Protein AF-A0A087SHP1-F1 (afdb_monomer_lite)

Secondary structure (DSSP, 8-state):
-EEEE---BTTB---GGG--HHHHHHHHHHTT--EEEEE---S----EE-TTT--EE-TTHHHHHHHHHHHHHHHHTTTS-EEEEEEETTTT-SSTTSTTS----TTTTTTHHHHHHHGGG-SEEEEE-SSS-TT--HHHHHHHHHHHS-------

InterPro domains:
  IPR001223 Glycoside hydrolase family 18, catalytic domain [PF00704] (1-131)
  IPR001223 Glycoside hydrolase family 18, catalytic domain [PS51910] (1-156)
  IPR017853 Glycoside hydrolase superfamily [SSF51445] (1-140)

Structure (mmCIF, N/CA/C/O backbone):
data_AF-A0A087SHP1-F1
#
_entry.id   AF-A0A087SHP1-F1
#
loop_
_atom_site.group_PDB
_atom_site.id
_atom_site.type_symbol
_atom_site.label_atom_id
_atom_site.label_alt_id
_atom_site.label_comp_id
_atom_site.label_asym_id
_atom_site.label_entity_id
_atom_site.label_seq_id
_atom_site.pdbx_PDB_ins_code
_atom_site.Cartn_x
_atom_site.Cartn_y
_atom_site.Cartn_z
_atom_site.occupancy
_atom_site.B_iso_or_equiv
_atom_site.auth_seq_id
_atom_site.auth_comp_id
_atom_site.auth_asym_id
_atom_site.auth_atom_id
_atom_site.pdbx_PDB_model_num
ATOM 1 N N . MET A 1 1 ? -16.163 0.325 5.699 1.00 95.25 1 MET A N 1
ATOM 2 C CA . MET A 1 1 ? -14.786 0.837 5.906 1.00 95.25 1 MET A CA 1
ATOM 3 C C . MET A 1 1 ? -14.685 2.248 5.345 1.00 95.25 1 MET A C 1
ATOM 5 O O . MET A 1 1 ? -15.483 2.577 4.474 1.00 95.25 1 MET A O 1
ATOM 9 N N . ILE A 1 2 ? -13.741 3.063 5.820 1.00 97.06 2 ILE A N 1
ATOM 10 C CA . ILE A 1 2 ? -13.380 4.337 5.179 1.00 97.06 2 ILE A CA 1
ATOM 11 C C . ILE A 1 2 ? -12.053 4.187 4.439 1.00 97.06 2 ILE A C 1
ATOM 13 O O . ILE A 1 2 ? -11.106 3.651 5.005 1.00 97.06 2 ILE A O 1
ATOM 17 N N . SER A 1 3 ? -11.984 4.658 3.195 1.00 97.06 3 SER A N 1
ATOM 18 C CA . SER A 1 3 ? -10.720 4.746 2.462 1.00 97.06 3 SER A CA 1
ATOM 19 C C . SER A 1 3 ? -10.062 6.099 2.724 1.00 97.06 3 SER A C 1
ATOM 21 O O . SER A 1 3 ? -10.728 7.134 2.652 1.00 97.06 3 SER A O 1
ATOM 23 N N . VAL A 1 4 ? -8.775 6.096 3.074 1.00 95.75 4 VAL A N 1
ATOM 24 C CA . VAL A 1 4 ? -7.993 7.307 3.351 1.00 95.75 4 VAL A CA 1
ATOM 25 C C . VAL A 1 4 ? -6.860 7.405 2.344 1.00 95.75 4 VAL A C 1
ATOM 27 O O . VAL A 1 4 ? -5.938 6.587 2.353 1.00 95.75 4 VAL A O 1
ATOM 30 N N . GLY A 1 5 ? -6.916 8.436 1.505 1.00 93.12 5 GLY A N 1
ATOM 31 C CA . GLY A 1 5 ? -5.917 8.676 0.475 1.00 93.12 5 GLY A CA 1
ATOM 32 C C . GLY A 1 5 ? -6.529 9.121 -0.839 1.00 93.12 5 GLY A C 1
ATOM 33 O O . GLY A 1 5 ? -7.332 10.054 -0.867 1.00 93.12 5 GLY A O 1
ATOM 34 N N . GLY A 1 6 ? -6.111 8.452 -1.910 1.00 90.56 6 GLY A N 1
ATOM 35 C CA . GLY A 1 6 ? -6.428 8.809 -3.284 1.00 90.56 6 GLY A CA 1
ATOM 36 C C . GLY A 1 6 ? -5.214 9.348 -4.028 1.00 90.56 6 GLY A C 1
ATOM 37 O O . GLY A 1 6 ? -4.221 9.778 -3.435 1.00 90.56 6 GLY A O 1
ATOM 38 N N . ALA A 1 7 ? -5.297 9.324 -5.357 1.00 84.81 7 ALA A N 1
ATOM 39 C CA . ALA A 1 7 ? -4.299 9.949 -6.211 1.00 84.81 7 ALA A CA 1
ATOM 40 C C . ALA A 1 7 ? -4.313 11.471 -6.022 1.00 84.81 7 ALA A C 1
ATOM 42 O O . ALA A 1 7 ? -5.373 12.094 -6.094 1.00 84.81 7 ALA A O 1
ATOM 43 N N . SER A 1 8 ? -3.132 12.071 -5.865 1.00 82.50 8 SER A N 1
ATOM 44 C CA . SER A 1 8 ? -2.992 13.519 -6.020 1.00 82.50 8 SER A CA 1
ATOM 45 C C . SER A 1 8 ? -3.411 13.942 -7.429 1.00 82.50 8 SER A C 1
ATOM 47 O O . SER A 1 8 ? -3.016 13.327 -8.423 1.00 82.50 8 SER A O 1
ATOM 49 N N . THR A 1 9 ? -4.171 15.025 -7.514 1.00 78.00 9 THR A N 1
ATOM 50 C CA . THR A 1 9 ? -4.522 15.718 -8.755 1.00 78.00 9 THR A CA 1
ATOM 51 C C . THR A 1 9 ? -3.901 17.122 -8.753 1.00 78.00 9 THR A C 1
ATOM 53 O O . THR A 1 9 ? -3.488 17.610 -7.696 1.00 78.00 9 THR A O 1
ATOM 56 N N . PRO A 1 10 ? -3.806 17.810 -9.908 1.00 80.25 10 PRO A N 1
ATOM 57 C CA . PRO A 1 10 ? -3.268 19.174 -9.962 1.00 80.25 10 PRO A CA 1
ATOM 58 C C . PRO A 1 10 ? -3.994 20.183 -9.055 1.00 80.25 10 PRO A C 1
ATOM 60 O O . PRO A 1 10 ? -3.396 21.167 -8.633 1.00 80.25 10 PRO A O 1
ATOM 63 N N . ASP A 1 11 ? -5.271 19.943 -8.761 1.00 83.62 11 ASP A N 1
ATOM 64 C CA . ASP A 1 11 ? -6.142 20.755 -7.906 1.00 83.62 11 ASP A CA 1
ATOM 65 C C . ASP A 1 11 ? -6.256 20.238 -6.461 1.00 83.62 11 ASP A C 1
ATOM 67 O O . ASP A 1 11 ? -6.724 20.968 -5.589 1.00 83.62 11 ASP A O 1
ATOM 71 N N . ASN A 1 12 ? -5.799 19.014 -6.182 1.00 78.56 12 ASN A N 1
ATOM 72 C CA . ASN A 1 12 ? -5.829 18.422 -4.851 1.00 78.56 12 ASN A CA 1
ATOM 73 C C . ASN A 1 12 ? -4.612 17.516 -4.622 1.00 78.56 12 ASN A C 1
ATOM 75 O O . ASN A 1 12 ? -4.586 16.348 -5.011 1.00 78.56 12 ASN A O 1
ATOM 79 N N . THR A 1 13 ? -3.585 18.058 -3.970 1.00 80.12 13 THR A N 1
ATOM 80 C CA . THR A 1 13 ? -2.396 17.283 -3.603 1.00 80.12 13 THR A CA 1
ATOM 81 C C . THR A 1 13 ? -2.582 16.640 -2.234 1.00 80.12 13 THR A C 1
ATOM 83 O O . THR A 1 13 ? -2.721 17.336 -1.228 1.00 80.12 13 THR A O 1
ATOM 86 N N . VAL A 1 14 ? -2.513 15.310 -2.176 1.00 85.00 14 VAL A N 1
ATOM 87 C CA . VAL A 1 14 ? -2.539 14.572 -0.911 1.00 85.00 14 VAL A CA 1
ATOM 88 C C . VAL A 1 14 ? -1.161 14.655 -0.253 1.00 85.00 14 VAL A C 1
ATOM 90 O O . VAL A 1 14 ? -0.162 14.176 -0.794 1.00 85.00 14 VAL A O 1
ATOM 93 N N . SER A 1 15 ? -1.100 15.266 0.933 1.00 86.00 15 SER A N 1
ATOM 94 C CA . SER A 1 15 ? 0.103 15.289 1.768 1.00 86.00 15 SER A CA 1
ATOM 95 C C . SER A 1 15 ? 0.092 14.126 2.753 1.00 86.00 15 SER A C 1
ATOM 97 O O . SER A 1 15 ? -0.681 14.097 3.712 1.00 86.00 15 SER A O 1
ATOM 99 N N . TRP A 1 16 ? 1.015 13.192 2.558 1.00 89.31 16 TRP A N 1
ATOM 100 C CA . TRP A 1 16 ? 1.177 12.039 3.441 1.00 89.31 16 TRP A CA 1
ATOM 101 C C . TRP A 1 16 ? 1.958 12.345 4.724 1.00 89.31 16 TRP A C 1
ATOM 103 O O . TRP A 1 16 ? 1.942 11.550 5.658 1.00 89.31 16 TRP A O 1
ATOM 113 N N . ASN A 1 17 ? 2.573 13.527 4.825 1.00 87.50 17 ASN A N 1
ATOM 114 C CA . ASN A 1 17 ? 3.241 13.984 6.051 1.00 87.50 17 ASN A CA 1
ATOM 115 C C . ASN A 1 17 ? 2.251 14.382 7.159 1.00 87.50 17 ASN A C 1
ATOM 117 O O . ASN A 1 17 ? 2.649 14.546 8.307 1.00 87.50 17 ASN A O 1
ATOM 121 N N . SER A 1 18 ? 0.973 14.551 6.816 1.00 84.50 18 SER A N 1
ATOM 122 C CA . SER A 1 18 ? -0.101 14.948 7.730 1.00 84.50 18 SER A CA 1
ATOM 123 C C . SER A 1 18 ? -1.128 13.837 7.967 1.00 84.50 18 SER A C 1
ATOM 125 O O . SER A 1 18 ? -2.249 14.130 8.384 1.00 84.50 18 SER A O 1
ATOM 127 N N . PHE A 1 19 ? -0.794 12.572 7.678 1.00 89.31 19 PHE A N 1
ATOM 128 C CA . PHE A 1 19 ? -1.710 11.470 7.975 1.00 89.31 19 PHE A CA 1
ATOM 129 C C . PHE A 1 19 ? -1.967 11.381 9.489 1.00 89.31 19 PHE A C 1
ATOM 131 O O . PHE A 1 19 ? -1.090 11.670 10.302 1.00 89.31 19 PHE A O 1
ATOM 138 N N . ASN A 1 20 ? -3.182 10.989 9.872 1.00 94.75 20 ASN A N 1
ATOM 139 C CA . ASN A 1 20 ? -3.584 10.919 11.273 1.00 94.75 20 ASN A CA 1
ATOM 140 C C . ASN A 1 20 ? -4.358 9.624 11.539 1.00 94.75 20 ASN A C 1
ATOM 142 O O . ASN A 1 20 ? -5.574 9.554 11.344 1.00 94.75 20 ASN A O 1
ATOM 146 N N . ALA A 1 21 ? -3.636 8.594 11.989 1.00 95.81 21 ALA A N 1
ATOM 147 C CA . ALA A 1 21 ? -4.218 7.283 12.265 1.00 95.81 21 ALA A CA 1
ATOM 148 C C . ALA A 1 21 ? -5.281 7.315 13.370 1.00 95.81 21 ALA A C 1
ATOM 150 O O . ALA A 1 21 ? -6.323 6.673 13.238 1.00 95.81 21 ALA A O 1
ATOM 151 N N . ALA A 1 22 ? -5.054 8.111 14.419 1.00 96.00 22 ALA A N 1
ATOM 152 C CA . ALA A 1 22 ? -5.989 8.243 15.529 1.00 96.00 22 ALA A CA 1
ATOM 153 C C . ALA A 1 22 ? -7.316 8.875 15.083 1.00 96.00 22 ALA A C 1
ATOM 155 O O . ALA A 1 22 ? -8.380 8.386 15.452 1.00 96.00 22 ALA A O 1
ATOM 156 N N . ALA A 1 23 ? -7.268 9.919 14.250 1.00 96.56 23 ALA A N 1
ATOM 157 C CA . ALA A 1 23 ? -8.473 10.558 13.727 1.00 96.56 23 ALA A CA 1
ATOM 158 C C . ALA A 1 23 ? -9.279 9.617 12.819 1.00 96.56 23 ALA A C 1
ATOM 160 O O . ALA A 1 23 ? -1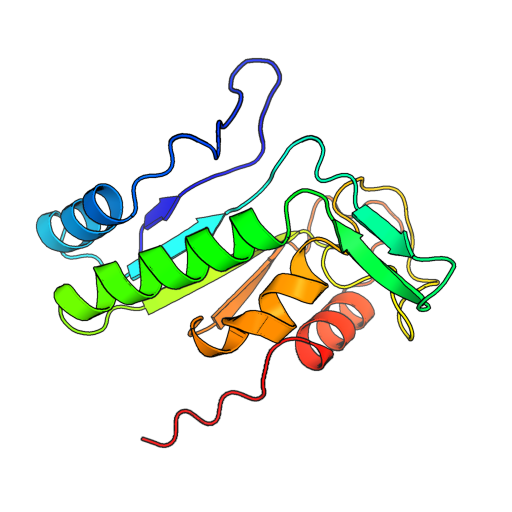0.500 9.554 12.938 1.00 96.56 23 ALA A O 1
ATOM 161 N N . ALA A 1 24 ? -8.614 8.846 11.953 1.00 96.31 24 ALA A N 1
ATOM 162 C CA . ALA A 1 24 ? -9.300 7.864 11.115 1.00 96.31 24 ALA A CA 1
ATOM 163 C C . ALA A 1 24 ? -9.938 6.738 11.948 1.00 96.31 24 ALA A C 1
ATOM 165 O O . ALA A 1 24 ? -11.069 6.342 11.679 1.00 96.31 24 ALA A O 1
ATOM 166 N N . ALA A 1 25 ? -9.253 6.246 12.986 1.00 96.81 25 ALA A N 1
ATOM 167 C CA . ALA A 1 25 ? -9.810 5.241 13.892 1.00 96.81 25 ALA A CA 1
ATOM 168 C C . ALA A 1 25 ? -10.995 5.790 14.707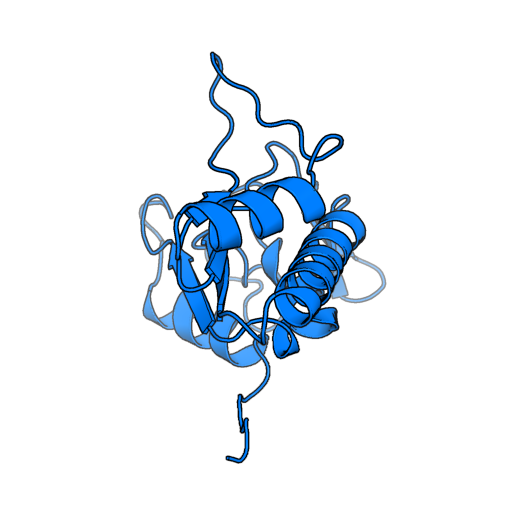 1.00 96.81 25 ALA A C 1
ATOM 170 O O . ALA A 1 25 ? -12.005 5.104 14.853 1.00 96.81 25 ALA A O 1
ATOM 171 N N . ALA A 1 26 ? -10.916 7.044 15.167 1.00 96.56 26 ALA A N 1
ATOM 172 C CA . ALA A 1 26 ? -12.034 7.721 15.819 1.00 96.56 26 ALA A CA 1
ATOM 173 C C . ALA A 1 26 ? -13.237 7.854 14.873 1.00 96.56 26 ALA A C 1
ATOM 175 O O . ALA A 1 26 ? -14.360 7.577 15.280 1.00 96.56 26 ALA A O 1
ATOM 176 N N . PHE A 1 27 ? -13.006 8.188 13.598 1.00 97.50 27 PHE A N 1
ATOM 177 C CA . PHE A 1 27 ? -14.057 8.213 12.578 1.00 97.50 27 PHE A CA 1
ATOM 178 C C . PHE A 1 27 ? -14.697 6.831 12.388 1.00 97.50 27 PHE A C 1
ATOM 180 O O . PHE A 1 27 ? -15.918 6.710 12.349 1.00 97.50 27 PHE A O 1
ATOM 187 N N . VAL A 1 28 ? -13.888 5.768 12.312 1.00 97.44 28 VAL A N 1
ATOM 188 C CA . VAL A 1 28 ? -14.392 4.388 12.234 1.00 97.44 28 VAL A CA 1
ATOM 189 C C . VAL A 1 28 ? -15.282 4.051 13.428 1.00 97.44 28 VAL A C 1
ATOM 191 O O . VAL A 1 28 ? -16.337 3.450 13.239 1.00 97.44 28 VAL A O 1
ATOM 194 N N . GLN A 1 29 ? -14.886 4.446 14.638 1.00 96.00 29 GLN A N 1
ATOM 195 C CA . GLN A 1 29 ? -15.668 4.206 15.847 1.00 96.00 29 GLN A CA 1
ATOM 196 C C . GLN A 1 29 ? -16.976 5.006 15.860 1.00 96.00 29 GLN A C 1
ATOM 198 O O . GLN A 1 29 ? -18.032 4.427 16.099 1.00 96.00 29 GLN A O 1
ATOM 203 N N . ASP A 1 30 ? -16.906 6.308 15.589 1.00 97.25 30 ASP A N 1
ATOM 204 C CA . ASP A 1 30 ? -18.044 7.232 15.655 1.00 97.25 30 ASP A CA 1
ATOM 205 C C . ASP A 1 30 ? -19.138 6.862 14.642 1.00 97.25 30 ASP A C 1
ATOM 207 O O . ASP A 1 30 ? -20.323 6.824 14.963 1.00 97.25 30 ASP A O 1
ATOM 211 N N . PHE A 1 31 ? -18.733 6.470 13.432 1.00 97.31 31 PHE A N 1
ATOM 212 C CA . PHE A 1 31 ? -19.653 6.074 12.364 1.00 97.31 31 PHE A CA 1
ATOM 213 C C . PHE A 1 31 ? -20.007 4.581 12.379 1.00 97.31 31 PHE A C 1
ATOM 215 O O . PHE A 1 31 ? -20.760 4.124 11.518 1.00 97.31 31 PHE A O 1
ATOM 222 N N . GLY A 1 32 ? -19.464 3.801 13.319 1.00 96.00 32 GLY A N 1
ATOM 223 C CA . GLY A 1 32 ? -19.720 2.363 13.410 1.00 96.00 32 GLY A CA 1
ATOM 224 C C . GLY A 1 32 ? -19.227 1.563 12.199 1.00 96.00 32 GLY A C 1
ATOM 225 O O . GLY A 1 32 ? -19.848 0.571 11.829 1.00 96.00 32 GLY A O 1
ATOM 226 N N . LEU A 1 33 ? -18.127 1.981 11.564 1.00 97.44 33 LEU A N 1
ATOM 227 C CA . LEU A 1 33 ? -17.556 1.294 10.405 1.00 97.44 33 LEU A CA 1
ATOM 228 C C . LEU A 1 33 ? -16.744 0.052 10.808 1.00 97.44 33 LEU A C 1
ATOM 230 O O . LEU A 1 33 ? -16.306 -0.123 11.950 1.00 97.44 33 LEU A O 1
ATOM 234 N N . ASP A 1 34 ? -16.485 -0.801 9.819 1.00 97.31 34 ASP A N 1
ATOM 235 C CA . ASP A 1 34 ? -15.735 -2.046 10.019 1.00 97.31 34 ASP A CA 1
ATOM 236 C C . ASP A 1 34 ? -14.216 -1.901 9.918 1.00 97.31 34 ASP A C 1
ATOM 238 O O . ASP A 1 34 ? -13.515 -2.866 10.198 1.00 97.31 34 ASP A O 1
ATOM 242 N N . GLY A 1 35 ? -13.684 -0.739 9.519 1.00 97.88 35 GLY A N 1
ATOM 243 C CA . GLY A 1 35 ? -12.245 -0.608 9.285 1.00 97.88 35 GLY A CA 1
ATOM 244 C C . GLY A 1 35 ? -11.797 0.535 8.381 1.00 97.88 35 GLY A C 1
ATOM 245 O O . GLY A 1 35 ? -12.605 1.380 7.979 1.00 97.88 35 GLY A O 1
ATOM 246 N N . ILE A 1 36 ? -10.504 0.515 8.050 1.00 98.31 36 ILE A N 1
ATOM 247 C CA . ILE A 1 36 ? -9.800 1.506 7.221 1.00 98.31 36 ILE A CA 1
ATOM 248 C C . ILE A 1 36 ? -9.230 0.819 5.977 1.00 98.31 36 ILE A C 1
ATOM 250 O O . ILE A 1 36 ? -8.650 -0.257 6.071 1.00 98.31 36 ILE A O 1
ATOM 254 N N . ASP A 1 37 ? -9.370 1.458 4.824 1.00 98.44 37 ASP A N 1
ATOM 255 C CA . ASP A 1 37 ? -8.667 1.112 3.592 1.00 98.44 37 ASP A CA 1
ATOM 256 C C . ASP A 1 37 ? -7.601 2.182 3.302 1.00 98.44 37 ASP A C 1
ATOM 258 O O . ASP A 1 37 ? -7.882 3.381 3.317 1.00 98.44 37 ASP A O 1
ATOM 262 N N . ILE A 1 38 ? -6.353 1.766 3.105 1.00 98.06 38 ILE A N 1
ATOM 263 C CA . ILE A 1 38 ? -5.228 2.665 2.845 1.00 98.06 38 ILE A CA 1
ATOM 264 C C . ILE A 1 38 ? -5.085 2.842 1.335 1.00 98.06 38 ILE A C 1
ATOM 266 O O . ILE A 1 38 ? -4.616 1.930 0.657 1.00 98.06 38 ILE A O 1
ATOM 270 N N . ASP A 1 39 ? -5.396 4.027 0.815 1.00 96.44 39 ASP A N 1
ATOM 271 C CA . ASP A 1 39 ? -5.203 4.355 -0.603 1.00 96.44 39 ASP A CA 1
ATOM 272 C C . ASP A 1 39 ? -3.970 5.253 -0.797 1.00 96.44 39 ASP A C 1
ATOM 274 O O . ASP A 1 39 ? -4.046 6.415 -1.209 1.00 96.44 39 ASP A O 1
ATOM 278 N N . PHE A 1 40 ? -2.807 4.716 -0.409 1.00 95.62 40 PHE A N 1
ATOM 279 C CA . PHE A 1 40 ? -1.525 5.421 -0.435 1.00 95.62 40 PHE A CA 1
ATOM 280 C C . PHE A 1 40 ? -0.994 5.589 -1.864 1.00 95.62 40 PHE A C 1
ATOM 282 O O . PHE A 1 40 ? -0.373 4.687 -2.428 1.00 95.62 40 PHE A O 1
ATOM 289 N N . GLN A 1 41 ? -1.212 6.772 -2.446 1.00 91.94 41 GLN A N 1
ATOM 290 C CA . GLN A 1 41 ? -0.789 7.114 -3.810 1.00 91.94 41 GLN A CA 1
ATOM 291 C C . GLN A 1 41 ? 0.098 8.377 -3.840 1.00 91.94 41 GLN A C 1
ATOM 293 O O . GLN A 1 41 ? -0.346 9.445 -4.269 1.00 91.94 41 GLN A O 1
ATOM 298 N N . PRO A 1 42 ? 1.360 8.298 -3.377 1.00 91.19 42 PRO A N 1
ATOM 299 C CA . PRO A 1 42 ? 2.307 9.406 -3.472 1.00 91.19 42 PRO A CA 1
ATOM 300 C C . PRO A 1 42 ? 2.615 9.750 -4.939 1.00 91.19 42 PRO A C 1
ATOM 302 O O . PRO A 1 42 ? 2.764 8.865 -5.784 1.00 91.19 42 PRO A O 1
ATOM 305 N N . ASP A 1 43 ? 2.769 11.045 -5.226 1.00 85.31 43 ASP A N 1
ATOM 306 C CA . ASP A 1 43 ? 3.043 11.553 -6.580 1.00 85.31 43 ASP A CA 1
ATOM 307 C C . ASP A 1 43 ? 4.390 11.036 -7.123 1.00 85.31 43 ASP A C 1
ATOM 309 O O . ASP A 1 43 ? 4.471 10.437 -8.197 1.00 85.31 43 ASP A O 1
ATOM 313 N N . LYS A 1 44 ? 5.459 11.194 -6.331 1.00 85.75 44 LYS A N 1
ATOM 314 C CA . LYS A 1 44 ? 6.839 10.864 -6.720 1.00 8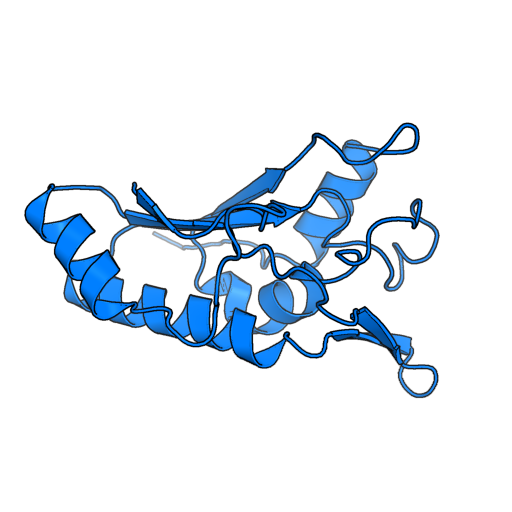5.75 44 LYS A CA 1
ATOM 315 C C . LYS A 1 44 ? 7.500 9.955 -5.684 1.00 85.75 44 LYS A C 1
ATOM 317 O O . LYS A 1 44 ? 8.309 10.430 -4.891 1.00 85.75 44 LYS A O 1
ATOM 322 N N . PRO A 1 45 ? 7.194 8.649 -5.682 1.00 90.69 45 PRO A N 1
ATOM 323 C CA . PRO A 1 45 ? 7.765 7.725 -4.703 1.00 90.69 45 PRO A CA 1
ATOM 324 C C . PRO A 1 45 ? 9.251 7.414 -4.947 1.00 90.69 45 PRO A C 1
ATOM 326 O O . PRO A 1 45 ? 9.882 6.802 -4.090 1.00 90.69 45 PRO A O 1
ATOM 329 N N . ALA A 1 46 ? 9.807 7.833 -6.095 1.00 92.44 46 ALA A N 1
ATOM 330 C CA . ALA A 1 46 ? 11.203 7.619 -6.485 1.00 92.44 46 ALA A CA 1
ATOM 331 C C . ALA A 1 46 ? 11.636 6.148 -6.352 1.00 92.44 46 ALA A C 1
ATOM 333 O O . ALA A 1 46 ? 12.680 5.844 -5.779 1.00 92.44 46 ALA A O 1
ATOM 334 N N . CYS A 1 47 ? 10.795 5.244 -6.858 1.00 92.62 47 CYS A N 1
ATOM 335 C CA . CYS A 1 47 ? 11.071 3.817 -6.859 1.00 92.62 47 CYS A CA 1
ATOM 336 C C . CYS A 1 47 ? 12.128 3.448 -7.904 1.00 92.62 47 CYS A C 1
ATOM 338 O O . CYS A 1 47 ? 12.094 3.932 -9.038 1.00 92.62 47 CYS A O 1
ATOM 340 N N . GLY A 1 48 ? 13.045 2.561 -7.534 1.00 91.69 48 GLY A N 1
ATOM 341 C CA . GLY A 1 48 ? 14.068 2.026 -8.419 1.00 91.69 48 GLY A CA 1
ATOM 342 C C . GLY A 1 48 ? 14.741 0.787 -7.844 1.00 91.69 48 GLY A C 1
ATOM 343 O O . GLY A 1 48 ? 14.809 0.594 -6.629 1.00 91.69 48 GLY A O 1
ATOM 344 N N . VAL A 1 49 ? 15.258 -0.055 -8.736 1.00 89.38 49 VAL A N 1
ATOM 345 C CA . VAL A 1 49 ? 16.076 -1.207 -8.353 1.00 89.38 49 VAL A CA 1
ATOM 346 C C . VAL A 1 49 ? 17.478 -0.725 -8.019 1.00 89.38 49 VAL A C 1
ATOM 348 O O . VAL A 1 49 ? 18.147 -0.103 -8.845 1.00 89.38 49 VAL A O 1
ATOM 351 N N . SER A 1 50 ? 17.936 -1.036 -6.812 1.00 88.38 50 SER A N 1
ATOM 352 C CA . SER A 1 50 ? 19.310 -0.790 -6.399 1.00 88.38 50 SER A CA 1
ATOM 353 C C . SER A 1 50 ? 20.273 -1.576 -7.297 1.00 88.38 50 SER A C 1
ATOM 355 O O . SER A 1 50 ? 20.188 -2.807 -7.343 1.00 88.38 50 SER A O 1
ATOM 357 N N . PRO A 1 51 ? 21.238 -0.916 -7.964 1.00 84.50 51 PRO A N 1
ATOM 358 C CA . PRO A 1 51 ? 22.216 -1.607 -8.802 1.00 84.50 51 PRO A CA 1
ATOM 359 C C . PRO A 1 51 ? 23.161 -2.497 -7.982 1.00 84.50 51 PRO A C 1
ATOM 361 O O . PRO A 1 51 ? 23.766 -3.416 -8.523 1.00 84.50 51 PRO A O 1
ATOM 364 N N . THR A 1 52 ? 23.285 -2.238 -6.678 1.00 88.69 52 THR A N 1
ATOM 365 C CA . THR A 1 52 ? 24.181 -2.977 -5.780 1.00 88.69 52 THR A CA 1
ATOM 366 C C . THR A 1 52 ? 23.524 -4.233 -5.216 1.00 88.69 52 THR A C 1
ATOM 368 O O . THR A 1 52 ? 24.199 -5.237 -5.014 1.00 88.69 52 THR A O 1
ATOM 371 N N . THR A 1 53 ? 22.219 -4.186 -4.929 1.00 89.69 53 THR A N 1
ATOM 372 C CA . THR A 1 53 ? 21.511 -5.287 -4.249 1.00 89.69 53 THR A CA 1
ATOM 373 C C . THR A 1 53 ? 20.505 -6.006 -5.142 1.00 89.69 53 THR A C 1
ATOM 375 O O . THR A 1 53 ? 20.050 -7.086 -4.778 1.00 89.69 53 THR A O 1
ATOM 378 N N . GLY A 1 54 ? 20.125 -5.425 -6.284 1.00 87.19 54 GLY A N 1
ATOM 379 C CA . GLY A 1 54 ? 19.049 -5.937 -7.136 1.00 87.19 54 GLY A CA 1
ATOM 380 C C . GLY A 1 54 ? 17.655 -5.835 -6.503 1.00 87.19 54 GLY A C 1
ATOM 381 O O . GLY A 1 54 ? 16.698 -6.394 -7.035 1.00 87.19 54 GLY A O 1
ATOM 382 N N . LEU A 1 55 ? 17.528 -5.144 -5.365 1.00 91.62 55 LEU A N 1
ATOM 383 C CA . LEU A 1 55 ? 16.268 -4.983 -4.643 1.00 91.62 55 LEU A CA 1
ATOM 384 C C . LEU A 1 55 ? 15.596 -3.661 -5.011 1.00 91.62 55 LEU A C 1
ATOM 386 O O . LEU A 1 55 ? 16.270 -2.644 -5.175 1.00 91.62 55 LEU A O 1
ATOM 390 N N . MET A 1 56 ? 14.269 -3.678 -5.102 1.00 93.38 56 MET A N 1
ATOM 391 C CA . MET A 1 56 ? 13.454 -2.474 -5.212 1.00 93.38 56 MET A CA 1
ATOM 392 C C . MET A 1 56 ? 13.624 -1.616 -3.960 1.00 93.38 56 MET A C 1
ATOM 394 O O . MET A 1 56 ? 13.648 -2.131 -2.843 1.00 93.38 56 MET A O 1
ATOM 398 N N . THR A 1 57 ? 13.712 -0.307 -4.153 1.00 94.06 57 THR A N 1
ATOM 399 C CA . THR A 1 57 ? 13.707 0.703 -3.093 1.00 94.06 57 THR A CA 1
ATOM 400 C C . THR A 1 57 ? 12.910 1.909 -3.561 1.00 94.06 57 THR A C 1
ATOM 402 O O . THR A 1 57 ? 13.053 2.314 -4.712 1.00 94.06 57 THR A O 1
ATOM 405 N N . CYS A 1 58 ? 12.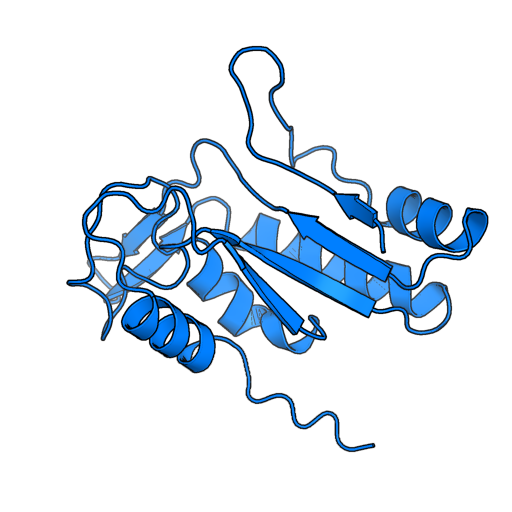108 2.494 -2.682 1.00 95.06 58 CYS A N 1
ATOM 406 C CA . CYS A 1 58 ? 11.401 3.748 -2.911 1.00 95.06 58 CYS A CA 1
ATOM 407 C C . CYS A 1 58 ? 11.712 4.721 -1.767 1.00 95.06 58 CYS A C 1
ATOM 409 O O . CYS A 1 58 ? 11.836 4.320 -0.610 1.00 95.06 58 CYS A O 1
ATOM 411 N N . ALA A 1 59 ? 11.762 6.023 -2.052 1.00 95.88 59 ALA A N 1
ATOM 412 C CA . ALA A 1 59 ? 12.000 7.052 -1.031 1.00 95.88 59 ALA A CA 1
ATOM 413 C C . ALA A 1 59 ? 10.902 7.108 0.052 1.00 95.88 59 ALA A C 1
ATOM 415 O O . ALA A 1 59 ? 11.093 7.709 1.105 1.00 95.88 59 ALA A O 1
ATOM 416 N N . VAL A 1 60 ? 9.750 6.490 -0.215 1.00 95.88 60 VAL A N 1
ATOM 417 C CA . VAL A 1 60 ? 8.561 6.472 0.648 1.00 95.88 60 VAL A CA 1
ATOM 418 C C . VAL A 1 60 ? 8.312 5.116 1.316 1.00 95.88 60 VAL A C 1
ATOM 420 O O . VAL A 1 60 ? 7.268 4.942 1.940 1.00 95.88 60 VAL A O 1
ATOM 423 N N . ASP A 1 61 ? 9.236 4.154 1.205 1.00 97.25 61 ASP A N 1
ATOM 424 C CA . ASP A 1 61 ? 9.045 2.806 1.760 1.00 97.25 61 ASP A CA 1
ATOM 425 C C . ASP A 1 61 ? 8.762 2.837 3.268 1.00 97.25 61 ASP A C 1
ATOM 427 O O . ASP A 1 61 ? 7.783 2.250 3.730 1.00 97.25 61 ASP A O 1
ATOM 431 N N . GLU A 1 62 ? 9.583 3.563 4.032 1.00 97.69 62 GLU A N 1
ATOM 432 C CA . GLU A 1 62 ? 9.412 3.701 5.483 1.00 97.69 62 GLU A CA 1
ATOM 433 C C . GLU A 1 62 ? 8.107 4.430 5.829 1.00 97.69 62 GLU A C 1
ATOM 435 O O . GLU A 1 62 ? 7.389 4.029 6.744 1.00 97.69 62 GLU A O 1
ATOM 440 N N . GLN A 1 63 ? 7.748 5.468 5.064 1.00 97.38 63 GLN A N 1
ATOM 441 C CA . GLN A 1 63 ? 6.487 6.183 5.260 1.00 97.38 63 GLN A CA 1
ATOM 442 C C . GLN A 1 63 ? 5.292 5.245 5.073 1.00 97.38 63 GLN A C 1
ATOM 444 O O . GLN A 1 63 ? 4.394 5.231 5.914 1.00 97.38 63 GLN A O 1
ATOM 449 N N . PHE A 1 64 ? 5.285 4.434 4.013 1.00 97.81 64 PHE A N 1
ATOM 450 C CA . PHE A 1 64 ? 4.184 3.512 3.755 1.00 97.81 64 PHE A CA 1
ATOM 451 C C . PHE A 1 64 ? 4.097 2.423 4.837 1.00 97.81 64 PHE A C 1
ATOM 453 O O . PHE A 1 64 ? 3.011 2.136 5.342 1.00 97.81 64 PHE A O 1
ATOM 460 N N . GLN A 1 65 ? 5.238 1.876 5.267 1.00 98.44 65 GLN A N 1
ATOM 461 C CA . GLN A 1 65 ? 5.288 0.914 6.373 1.00 98.44 65 GLN A CA 1
ATOM 462 C C . GLN A 1 65 ? 4.731 1.510 7.674 1.00 98.44 65 GLN A C 1
ATOM 464 O O . GLN A 1 65 ? 3.879 0.903 8.325 1.00 98.44 65 GLN A O 1
ATOM 469 N N . ASN A 1 66 ? 5.149 2.730 8.018 1.00 98.19 66 ASN A N 1
ATOM 470 C CA . ASN A 1 66 ? 4.687 3.435 9.211 1.00 98.19 66 ASN A CA 1
ATOM 471 C C . ASN A 1 66 ? 3.181 3.717 9.179 1.00 98.19 66 ASN A C 1
ATOM 473 O O . ASN A 1 66 ? 2.521 3.586 10.209 1.00 98.19 66 ASN A O 1
ATOM 477 N N . ILE A 1 67 ? 2.619 4.059 8.016 1.00 98.06 67 ILE A N 1
ATOM 478 C CA . ILE A 1 67 ? 1.172 4.260 7.855 1.00 98.06 67 ILE A CA 1
ATOM 479 C C . ILE A 1 67 ? 0.406 2.973 8.194 1.00 98.06 67 ILE A C 1
ATOM 481 O O . ILE A 1 67 ? -0.533 3.013 8.991 1.00 98.06 67 ILE A O 1
ATOM 485 N N . VAL A 1 68 ? 0.826 1.827 7.647 1.00 98.25 68 VAL A N 1
ATOM 486 C CA . VAL A 1 68 ? 0.193 0.524 7.920 1.00 98.25 68 VAL A CA 1
ATOM 487 C C . VAL A 1 68 ? 0.253 0.186 9.410 1.00 98.25 6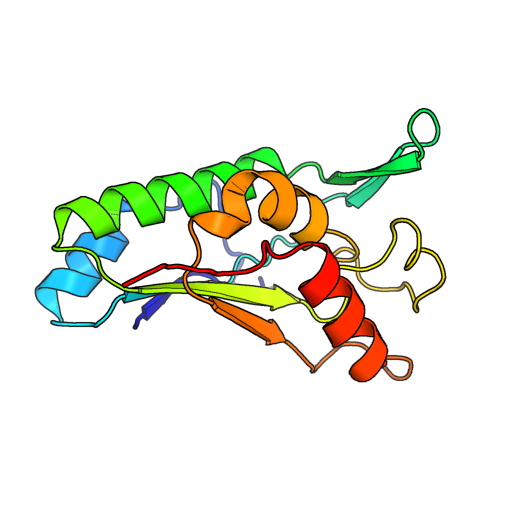8 VAL A C 1
ATOM 489 O O . VAL A 1 68 ? -0.772 -0.139 10.013 1.00 98.25 68 VAL A O 1
ATOM 492 N N . LEU A 1 69 ? 1.432 0.314 10.025 1.00 98.19 69 LEU A N 1
ATOM 493 C CA . LEU A 1 69 ? 1.631 0.004 11.443 1.00 98.19 69 LEU A CA 1
ATOM 494 C C . LEU A 1 69 ? 0.796 0.911 12.359 1.00 98.19 69 LEU A C 1
ATOM 496 O O . LEU A 1 69 ? 0.173 0.430 13.308 1.00 98.19 69 LEU A O 1
ATOM 500 N N . GLN A 1 70 ? 0.740 2.216 12.076 1.00 97.75 70 GLN A N 1
ATOM 501 C CA . GLN A 1 70 ? -0.025 3.157 12.894 1.00 97.75 70 GLN A CA 1
ATOM 502 C C . GLN A 1 70 ? -1.536 2.958 12.765 1.00 97.75 70 GLN A C 1
ATOM 504 O O . GLN A 1 70 ? -2.239 3.028 13.778 1.00 97.75 70 GLN A O 1
ATOM 509 N N . TYR A 1 71 ? -2.046 2.673 11.562 1.00 97.56 71 TYR A N 1
ATOM 510 C CA . TYR A 1 71 ? -3.456 2.327 11.400 1.00 97.56 71 TYR A CA 1
ATOM 511 C C . TYR A 1 71 ? -3.800 1.017 12.101 1.00 97.56 71 TYR A C 1
ATOM 513 O O . TYR A 1 71 ? -4.787 0.984 12.835 1.00 97.56 71 TYR A O 1
ATOM 521 N N . ARG A 1 72 ? -2.981 -0.035 11.964 1.00 97.69 72 ARG A N 1
ATOM 522 C CA . ARG A 1 72 ? -3.231 -1.305 12.662 1.00 97.69 72 ARG A CA 1
ATOM 523 C C . ARG A 1 72 ? -3.259 -1.118 14.178 1.00 97.69 72 ARG A C 1
ATOM 525 O O . ARG A 1 72 ? -4.190 -1.590 14.826 1.00 97.69 72 ARG A O 1
ATOM 532 N N . SER A 1 73 ? -2.292 -0.386 14.731 1.00 96.56 73 SER A N 1
ATOM 533 C CA . SER A 1 73 ? -2.236 -0.073 16.165 1.00 96.56 73 SER A CA 1
ATOM 534 C C . SER A 1 73 ? -3.471 0.712 16.632 1.00 96.56 73 SER A C 1
ATOM 536 O O . SER A 1 73 ? -4.104 0.358 17.627 1.00 96.56 73 SER A O 1
ATOM 538 N N . SER A 1 74 ? -3.882 1.725 15.864 1.00 96.31 74 SER A N 1
ATOM 539 C CA . SER A 1 74 ? -5.045 2.558 16.197 1.00 96.31 74 SER A CA 1
ATOM 540 C C . SER A 1 74 ? -6.362 1.779 16.103 1.00 96.31 74 SER A C 1
ATOM 542 O O . SER A 1 74 ? -7.229 1.935 16.957 1.00 96.31 74 SER A O 1
ATOM 544 N N . LEU A 1 75 ? -6.510 0.885 15.119 1.00 96.12 75 LEU A N 1
ATOM 545 C CA . LEU A 1 75 ? -7.683 0.018 14.992 1.00 96.12 75 LEU A CA 1
ATOM 546 C C . LEU A 1 75 ? -7.747 -1.066 16.073 1.00 96.12 75 LEU A C 1
ATOM 548 O O . LEU A 1 75 ? -8.846 -1.395 16.526 1.00 96.12 75 LEU A O 1
ATOM 552 N N . ALA A 1 76 ? -6.609 -1.600 16.523 1.00 92.12 76 ALA A N 1
ATOM 553 C CA . ALA A 1 76 ? -6.569 -2.563 17.624 1.00 92.12 76 ALA A CA 1
ATOM 554 C C . ALA A 1 76 ? -7.191 -1.980 18.907 1.00 92.12 76 ALA A C 1
ATOM 556 O O . ALA A 1 76 ? -7.958 -2.664 19.582 1.00 92.12 76 ALA A O 1
ATOM 557 N N . ALA A 1 77 ? -6.974 -0.686 19.174 1.00 86.62 77 ALA A N 1
ATOM 558 C CA . ALA A 1 77 ? -7.595 0.026 20.293 1.00 86.62 77 ALA A CA 1
ATOM 559 C C . ALA A 1 77 ? -9.130 0.166 20.175 1.00 86.62 77 ALA A C 1
ATOM 561 O O . ALA A 1 77 ? -9.796 0.437 21.172 1.00 86.62 77 ALA A O 1
ATOM 562 N N . THR A 1 78 ? -9.700 -0.046 18.982 1.00 85.00 78 THR A N 1
ATOM 563 C CA . THR A 1 78 ? -11.148 0.061 18.699 1.00 85.00 78 THR A CA 1
ATOM 564 C C . THR A 1 78 ? -11.871 -1.291 18.610 1.00 85.00 78 THR A C 1
ATOM 566 O O . THR A 1 78 ? -13.050 -1.332 18.258 1.00 85.00 78 THR A O 1
ATOM 569 N N . GLY A 1 79 ? -11.190 -2.400 18.930 1.00 82.44 79 GLY A N 1
ATOM 570 C CA . GLY A 1 79 ? -11.777 -3.747 18.924 1.00 82.44 79 GLY A CA 1
ATOM 571 C C . GLY A 1 79 ? -11.491 -4.570 17.663 1.00 82.44 79 GLY A C 1
ATOM 572 O O . GLY A 1 79 ? -12.388 -5.248 17.174 1.00 82.44 79 GLY A O 1
ATOM 573 N N . CYS A 1 80 ? -10.254 -4.516 17.150 1.00 79.94 80 CYS A N 1
ATOM 574 C CA . CYS A 1 80 ? -9.759 -5.346 16.036 1.00 79.94 80 CYS A CA 1
ATOM 575 C C . CYS A 1 80 ? -10.595 -5.248 14.745 1.00 79.94 80 CYS A C 1
ATOM 577 O O . CYS A 1 80 ? -11.157 -6.225 14.258 1.00 79.94 80 CYS A O 1
ATOM 579 N N . LYS A 1 81 ? -10.660 -4.039 14.186 1.00 94.56 81 LYS A N 1
ATOM 580 C CA . LYS A 1 81 ? -11.302 -3.735 12.898 1.00 94.56 81 LYS A CA 1
ATOM 581 C C . LYS A 1 81 ? -10.438 -4.150 11.697 1.00 94.56 81 LYS A C 1
ATOM 583 O O . LYS A 1 81 ? -9.233 -4.363 11.841 1.00 94.56 81 LYS A O 1
ATOM 588 N N . LEU A 1 82 ? -11.053 -4.198 10.515 1.00 97.62 82 LEU A N 1
ATOM 589 C CA . LEU A 1 82 ? -10.388 -4.515 9.252 1.00 97.62 82 LEU A CA 1
ATOM 590 C C . LEU A 1 82 ? -9.413 -3.404 8.829 1.00 97.62 82 LEU A C 1
ATOM 592 O O . LEU A 1 82 ? -9.717 -2.213 8.936 1.00 97.62 82 LEU A O 1
ATOM 596 N N . LEU A 1 83 ? -8.268 -3.793 8.287 1.00 98.12 83 LEU A N 1
ATOM 597 C CA . LEU A 1 83 ? -7.311 -2.925 7.618 1.00 98.12 83 LEU A CA 1
ATOM 598 C C . LEU A 1 83 ? -6.997 -3.497 6.239 1.00 98.12 83 LEU A C 1
ATOM 600 O O . LEU A 1 83 ? -6.461 -4.599 6.129 1.00 98.12 83 LEU A O 1
ATOM 604 N N . SER A 1 84 ? -7.286 -2.733 5.194 1.00 98.44 84 SER A N 1
ATOM 605 C CA . SER A 1 84 ? -6.913 -3.071 3.821 1.00 98.44 84 SER A CA 1
ATOM 606 C C . SER A 1 84 ? -6.027 -2.001 3.204 1.00 98.44 84 SER A C 1
ATOM 608 O O . SER A 1 84 ? -5.843 -0.923 3.770 1.00 98.44 84 SER A O 1
ATOM 610 N N . ALA A 1 85 ? -5.463 -2.296 2.035 1.00 98.38 85 ALA A N 1
ATOM 611 C CA . ALA A 1 85 ? -4.780 -1.300 1.222 1.00 98.38 85 ALA A CA 1
ATOM 612 C C . ALA A 1 85 ? -5.164 -1.427 -0.255 1.00 98.38 85 ALA A C 1
ATOM 614 O O . ALA A 1 85 ? -5.169 -2.529 -0.812 1.00 98.38 85 ALA A O 1
ATOM 615 N N . ALA A 1 86 ? -5.429 -0.290 -0.891 1.00 97.69 86 ALA A N 1
ATOM 616 C CA . ALA A 1 86 ? -5.592 -0.148 -2.326 1.00 97.69 86 ALA A CA 1
ATOM 617 C C . ALA A 1 86 ? -4.220 0.079 -2.978 1.00 97.69 86 ALA A C 1
ATOM 619 O O . ALA A 1 86 ? -3.549 1.084 -2.750 1.00 97.69 86 ALA A O 1
ATOM 620 N N . LEU A 1 87 ? -3.766 -0.892 -3.771 1.00 96.25 87 LEU A N 1
ATOM 621 C CA . LEU A 1 87 ? -2.406 -0.945 -4.302 1.00 96.25 87 LEU A CA 1
ATOM 622 C C . LEU A 1 87 ? -2.416 -0.785 -5.824 1.00 96.25 87 LEU A C 1
ATOM 624 O O . LEU A 1 87 ? -3.157 -1.467 -6.530 1.00 96.25 87 LEU A O 1
ATOM 628 N N . ARG A 1 88 ? -1.594 0.134 -6.340 1.00 92.75 88 ARG A N 1
ATOM 629 C CA . ARG A 1 88 ? -1.523 0.488 -7.771 1.00 92.75 88 ARG A CA 1
ATOM 630 C C . ARG A 1 88 ? -1.213 -0.726 -8.647 1.00 92.75 88 ARG A C 1
ATOM 632 O O . ARG A 1 88 ? -0.355 -1.516 -8.300 1.00 92.75 88 ARG A O 1
ATOM 639 N N . SER A 1 89 ? -1.814 -0.806 -9.830 1.00 91.56 89 SER A N 1
ATOM 640 C CA . SER A 1 89 ? -1.612 -1.865 -10.839 1.00 91.56 89 SER A CA 1
ATOM 641 C C . SER A 1 89 ? -0.189 -2.447 -10.934 1.00 91.56 89 SER A C 1
ATOM 643 O O . SER A 1 89 ? -0.020 -3.658 -10.804 1.00 91.56 89 SER A O 1
ATOM 645 N N . SER A 1 90 ? 0.835 -1.608 -11.137 1.00 91.38 90 SER A N 1
ATOM 646 C CA . SER A 1 90 ? 2.242 -2.032 -11.270 1.00 91.38 90 SER A CA 1
ATOM 647 C C . SER A 1 90 ? 3.051 -1.989 -9.963 1.00 91.38 90 SER A C 1
ATOM 649 O O . SER A 1 90 ? 4.273 -2.151 -9.973 1.00 91.38 90 SER A O 1
ATOM 651 N N . GLY A 1 91 ? 2.407 -1.772 -8.814 1.00 94.12 91 GLY A N 1
ATOM 652 C CA . GLY A 1 91 ? 3.079 -1.555 -7.531 1.00 94.12 91 GLY A CA 1
ATOM 653 C C . GLY A 1 91 ? 3.869 -2.762 -7.019 1.00 94.12 91 GLY A C 1
ATOM 654 O O . GLY A 1 91 ? 4.771 -2.583 -6.208 1.00 94.12 91 GLY A O 1
ATOM 655 N N . ALA A 1 92 ? 3.589 -3.970 -7.512 1.00 94.81 92 ALA A N 1
ATOM 656 C CA . ALA A 1 92 ? 4.344 -5.188 -7.204 1.00 94.81 92 ALA A CA 1
ATOM 657 C C . ALA A 1 92 ? 5.343 -5.603 -8.307 1.00 94.81 92 ALA A C 1
ATOM 659 O O . ALA A 1 92 ? 5.890 -6.700 -8.257 1.00 94.81 92 ALA A O 1
ATOM 660 N N . TRP A 1 93 ? 5.572 -4.773 -9.327 1.00 92.88 93 TRP A N 1
ATOM 661 C CA . TRP A 1 93 ? 6.494 -5.073 -10.432 1.00 92.88 93 TRP A CA 1
ATOM 662 C C . TRP A 1 93 ? 7.859 -4.406 -10.252 1.00 92.88 93 TRP A C 1
ATOM 664 O O . TRP A 1 93 ? 8.082 -3.642 -9.315 1.00 92.88 93 TRP A O 1
ATOM 674 N N . GLY A 1 94 ? 8.780 -4.667 -11.179 1.00 88.75 94 GLY A N 1
ATOM 675 C CA . GLY A 1 94 ? 10.066 -3.977 -11.247 1.00 88.75 94 GLY A CA 1
ATOM 676 C C . GLY A 1 94 ? 11.172 -4.617 -10.411 1.00 88.75 94 GLY A C 1
ATOM 677 O O . GLY A 1 94 ? 12.309 -4.189 -10.523 1.00 88.75 94 GLY A O 1
ATOM 678 N N . GLN A 1 95 ? 10.889 -5.658 -9.626 1.00 89.50 95 GLN A N 1
ATOM 679 C CA . GLN A 1 95 ? 11.905 -6.509 -9.000 1.00 89.50 95 GLN A CA 1
ATOM 680 C C . GLN A 1 95 ? 11.775 -7.938 -9.517 1.00 89.50 95 GLN A C 1
ATOM 682 O O . GLN A 1 95 ? 10.656 -8.396 -9.736 1.00 89.50 95 GLN A O 1
ATOM 687 N N . ALA A 1 96 ? 12.898 -8.655 -9.623 1.00 87.25 96 ALA A N 1
ATOM 688 C CA . ALA A 1 96 ? 12.911 -10.074 -9.956 1.00 87.25 96 ALA A CA 1
ATOM 689 C C . ALA A 1 96 ? 11.904 -10.897 -9.126 1.00 87.25 96 ALA A C 1
ATOM 691 O O . ALA A 1 96 ? 11.868 -10.733 -7.898 1.00 87.25 96 ALA A O 1
ATOM 692 N N . PRO A 1 97 ? 11.098 -11.777 -9.761 1.00 89.88 97 PRO A N 1
ATOM 693 C CA . PRO A 1 97 ? 11.092 -12.161 -11.190 1.00 89.88 97 PRO A CA 1
ATOM 694 C C . PRO A 1 97 ? 10.147 -11.329 -12.098 1.00 89.88 97 PRO A C 1
ATOM 696 O O . PRO A 1 97 ? 9.764 -11.768 -13.184 1.00 89.88 97 PRO A O 1
ATOM 699 N N . TYR A 1 98 ? 9.708 -10.156 -11.640 1.00 91.12 98 TYR A N 1
ATOM 700 C CA . TYR A 1 98 ? 8.749 -9.265 -12.307 1.00 91.12 98 TYR A CA 1
ATOM 701 C C . TYR A 1 98 ? 9.395 -7.978 -12.850 1.00 91.12 98 TYR A C 1
ATOM 703 O O . TYR A 1 98 ? 8.719 -6.969 -13.052 1.00 91.12 98 TYR A O 1
ATOM 711 N N . GLU A 1 99 ? 10.708 -7.989 -13.065 1.00 86.31 99 GLU A N 1
ATOM 712 C CA . GLU A 1 99 ? 11.513 -6.861 -13.538 1.00 86.31 99 GLU A CA 1
ATOM 713 C C . GLU A 1 99 ? 11.199 -6.460 -14.986 1.00 86.31 99 GLU A C 1
ATOM 715 O O . GLU A 1 99 ? 11.340 -5.295 -15.344 1.00 86.31 99 GLU A O 1
ATOM 720 N N . ASN A 1 100 ? 10.717 -7.406 -15.799 1.00 82.75 100 ASN A N 1
ATOM 721 C CA . ASN A 1 100 ? 10.401 -7.192 -17.215 1.00 82.75 100 ASN A CA 1
ATOM 722 C C . ASN A 1 100 ? 8.921 -6.859 -17.476 1.00 82.75 100 ASN A C 1
ATOM 724 O O . ASN A 1 100 ? 8.519 -6.728 -18.632 1.00 82.75 100 ASN A O 1
ATOM 728 N N . LEU A 1 101 ? 8.086 -6.763 -16.433 1.00 82.44 101 LEU A N 1
ATOM 729 C CA . LEU A 1 101 ? 6.679 -6.395 -16.597 1.00 82.44 101 LEU A CA 1
ATOM 730 C C . LEU A 1 101 ? 6.547 -4.887 -16.833 1.00 82.44 101 LEU A C 1
ATOM 732 O O . LEU A 1 101 ? 7.141 -4.092 -16.108 1.00 82.44 101 LEU A O 1
ATOM 736 N N . GLY A 1 102 ? 5.776 -4.536 -17.872 1.00 65.12 102 GLY A N 1
ATOM 737 C CA . GLY A 1 102 ? 5.663 -3.212 -18.491 1.00 65.12 102 GLY A CA 1
ATOM 738 C C . GLY A 1 102 ? 5.790 -2.037 -17.524 1.00 65.12 102 GLY A C 1
ATOM 739 O O . GLY A 1 102 ? 4.974 -1.846 -16.624 1.00 65.12 102 GLY A O 1
ATOM 740 N N . VAL A 1 103 ? 6.835 -1.240 -17.740 1.00 58.81 103 VAL A N 1
ATOM 741 C CA . VAL A 1 103 ? 7.206 -0.103 -16.898 1.00 58.81 103 VAL A CA 1
ATOM 742 C C . VAL A 1 103 ? 6.769 1.186 -17.580 1.00 58.81 103 VAL A C 1
ATOM 744 O O . VAL A 1 103 ? 7.012 1.402 -18.763 1.00 58.81 103 VAL A O 1
ATOM 747 N N . GLY A 1 104 ? 6.157 2.071 -16.808 1.00 62.34 104 GLY A N 1
ATOM 748 C CA . GLY A 1 104 ? 5.815 3.424 -17.254 1.00 62.34 104 GLY A CA 1
ATOM 749 C C . GLY A 1 104 ? 5.207 4.276 -16.148 1.00 62.34 104 GLY A C 1
ATOM 750 O O . GLY A 1 104 ? 5.180 5.500 -16.240 1.00 62.34 104 GLY A O 1
ATOM 751 N N . SER A 1 105 ? 4.760 3.640 -15.066 1.00 77.56 105 SER A N 1
ATOM 752 C CA . SER A 1 105 ? 4.281 4.335 -13.882 1.00 77.56 105 SER A CA 1
ATOM 753 C C . SER A 1 105 ? 5.436 4.606 -12.905 1.00 77.56 105 SER A C 1
ATOM 755 O O . SER A 1 105 ? 6.141 3.659 -12.537 1.00 77.56 105 SER A O 1
ATOM 757 N N . PRO A 1 106 ? 5.579 5.846 -12.391 1.00 82.38 106 PRO A N 1
ATOM 758 C CA . PRO A 1 106 ? 6.476 6.147 -11.273 1.00 82.38 106 PRO A 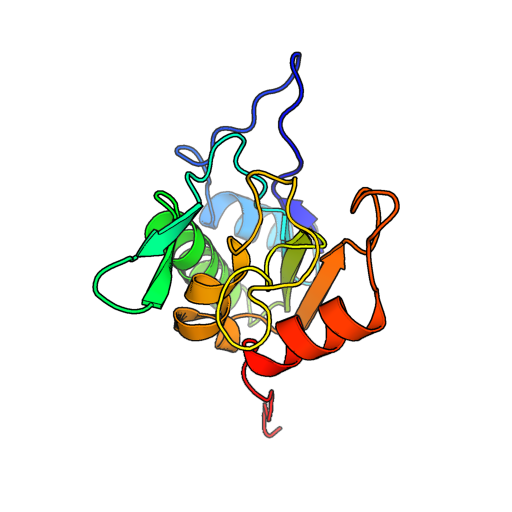CA 1
ATOM 759 C C . PRO A 1 106 ? 6.159 5.345 -10.002 1.00 82.38 106 PRO A C 1
ATOM 761 O O . PRO A 1 106 ? 6.979 5.310 -9.095 1.00 82.38 106 PRO A O 1
ATOM 764 N N . GLN A 1 107 ? 4.987 4.703 -9.931 1.00 86.38 107 GLN A N 1
ATOM 765 C CA . GLN A 1 107 ? 4.532 3.886 -8.807 1.00 86.38 107 GLN A CA 1
ATOM 766 C C . GLN A 1 107 ? 4.943 2.409 -8.935 1.00 86.38 107 GLN A C 1
ATOM 768 O O . GLN A 1 107 ? 4.585 1.601 -8.079 1.00 86.38 107 GLN A O 1
ATOM 773 N N . THR A 1 108 ? 5.685 2.038 -9.982 1.00 91.50 108 THR A N 1
ATOM 774 C CA . THR A 1 108 ? 6.203 0.673 -10.139 1.00 91.50 108 THR A CA 1
ATOM 775 C C . THR A 1 108 ? 7.078 0.296 -8.945 1.00 91.50 108 THR A C 1
ATOM 777 O O . THR A 1 108 ? 7.989 1.040 -8.592 1.00 91.50 108 THR A O 1
ATOM 780 N N . GLY A 1 109 ? 6.793 -0.846 -8.319 1.00 93.56 109 GLY A N 1
ATOM 781 C CA . GLY A 1 109 ? 7.534 -1.348 -7.156 1.00 93.56 109 GLY A CA 1
ATOM 782 C C . GLY A 1 109 ? 7.126 -0.768 -5.797 1.00 93.56 109 GLY A C 1
ATOM 783 O O . GLY A 1 109 ? 7.559 -1.293 -4.772 1.00 93.56 109 GLY A O 1
ATOM 784 N N . LEU A 1 110 ? 6.249 0.244 -5.765 1.00 95.50 110 LEU A N 1
ATOM 785 C CA . LEU A 1 110 ? 5.830 0.954 -4.547 1.00 95.50 110 LEU A CA 1
ATOM 786 C C . LEU A 1 110 ? 5.290 0.040 -3.437 1.00 95.50 110 LEU A C 1
ATOM 788 O O . LEU A 1 110 ? 5.409 0.345 -2.254 1.00 95.50 110 LEU A O 1
ATOM 792 N N . SER A 1 111 ? 4.648 -1.066 -3.800 1.00 96.94 111 SER A N 1
ATOM 793 C CA . SER A 1 111 ? 4.032 -1.972 -2.832 1.00 96.94 111 SER A CA 1
ATOM 794 C C . SER A 1 111 ? 5.002 -3.025 -2.296 1.00 96.94 111 SER A C 1
ATOM 796 O O . SER A 1 111 ? 4.721 -3.601 -1.251 1.00 96.94 111 SER A O 1
ATOM 798 N N . ILE A 1 112 ? 6.124 -3.292 -2.976 1.00 96.06 112 ILE A N 1
ATOM 799 C CA . ILE A 1 112 ? 6.975 -4.463 -2.705 1.00 96.06 112 ILE A CA 1
ATOM 800 C C . ILE A 1 112 ? 7.488 -4.461 -1.264 1.00 96.06 112 ILE A C 1
ATOM 802 O O . ILE A 1 112 ? 7.269 -5.422 -0.528 1.00 96.06 112 ILE A O 1
ATOM 806 N N . ASN A 1 113 ? 8.159 -3.388 -0.842 1.00 96.94 113 ASN A N 1
ATOM 807 C CA . ASN A 1 113 ? 8.812 -3.369 0.466 1.00 96.94 113 ASN A CA 1
ATOM 808 C C . ASN A 1 113 ? 7.812 -3.262 1.618 1.00 96.94 113 ASN A C 1
ATOM 810 O O . ASN A 1 113 ? 7.999 -3.924 2.636 1.00 96.94 113 ASN A O 1
ATOM 814 N N . MET A 1 114 ? 6.720 -2.510 1.444 1.00 97.75 114 MET A N 1
ATOM 815 C CA . MET A 1 114 ? 5.637 -2.464 2.430 1.00 97.75 114 MET A CA 1
ATOM 816 C C . MET A 1 114 ? 5.018 -3.852 2.639 1.00 97.75 114 MET A C 1
ATOM 818 O O . MET A 1 114 ? 4.929 -4.306 3.779 1.00 97.75 114 MET A O 1
ATOM 822 N N . LEU A 1 115 ? 4.660 -4.562 1.563 1.00 97.62 115 LEU A N 1
ATOM 823 C CA . LEU A 1 115 ? 4.043 -5.889 1.665 1.00 97.62 115 LEU A CA 1
ATOM 824 C C . LEU A 1 115 ? 4.959 -6.887 2.381 1.00 97.62 115 LEU A C 1
ATOM 826 O O . LEU A 1 115 ? 4.511 -7.599 3.276 1.00 97.62 115 LEU A O 1
ATOM 830 N N . LYS A 1 116 ? 6.255 -6.877 2.051 1.00 95.50 116 LYS A N 1
ATOM 831 C CA . LYS A 1 116 ? 7.246 -7.773 2.665 1.00 95.50 116 LYS A CA 1
ATOM 832 C C . LYS A 1 116 ? 7.498 -7.460 4.138 1.00 95.50 116 LYS A C 1
ATOM 834 O O . LYS A 1 116 ? 7.690 -8.382 4.923 1.00 95.50 116 LYS A O 1
ATOM 839 N N . ALA A 1 117 ? 7.550 -6.180 4.503 1.00 97.12 117 ALA A N 1
ATOM 840 C CA . ALA A 1 117 ? 7.916 -5.761 5.853 1.00 97.12 117 ALA A CA 1
ATOM 841 C C . ALA A 1 117 ? 6.735 -5.812 6.828 1.00 97.12 117 ALA A C 1
ATOM 843 O O . ALA A 1 117 ? 6.895 -6.232 7.971 1.00 97.12 117 ALA A O 1
ATOM 844 N N . VAL A 1 118 ? 5.558 -5.357 6.392 1.00 97.75 118 VAL A N 1
ATOM 845 C CA . VAL A 1 118 ? 4.408 -5.127 7.279 1.00 97.75 118 VAL A CA 1
ATOM 846 C C . VAL A 1 118 ? 3.080 -5.611 6.700 1.00 97.75 118 VAL A C 1
ATOM 848 O O . VAL A 1 118 ? 2.046 -5.388 7.325 1.00 97.75 118 VAL A O 1
ATOM 851 N N . GLY A 1 119 ? 3.078 -6.299 5.554 1.00 97.56 119 GLY A N 1
ATOM 852 C CA . GLY A 1 119 ? 1.856 -6.767 4.891 1.00 97.56 119 GLY A CA 1
ATOM 853 C C . GLY A 1 119 ? 0.991 -7.694 5.748 1.00 97.56 119 GLY A C 1
ATOM 854 O O . GLY A 1 119 ? -0.219 -7.698 5.576 1.00 97.56 119 GLY A O 1
ATOM 855 N N . SER A 1 120 ? 1.568 -8.388 6.734 1.00 96.31 120 SER A N 1
ATOM 856 C CA . SER A 1 120 ? 0.829 -9.218 7.703 1.00 96.31 120 SER A CA 1
ATOM 857 C C . SER A 1 120 ? -0.079 -8.415 8.642 1.00 96.31 120 SER A C 1
ATOM 859 O O . SER A 1 120 ? -0.888 -8.990 9.363 1.00 96.31 120 SER A O 1
ATOM 861 N N . ASN A 1 121 ? 0.046 -7.085 8.649 1.00 96.81 121 ASN A N 1
ATOM 862 C CA . ASN A 1 121 ? -0.869 -6.192 9.349 1.00 96.81 121 ASN A CA 1
ATOM 863 C C . ASN A 1 121 ? -2.092 -5.827 8.500 1.00 96.81 121 ASN A C 1
ATOM 865 O O . ASN A 1 121 ? -2.962 -5.128 9.013 1.00 96.81 121 ASN A O 1
ATOM 869 N N . LEU A 1 122 ? -2.176 -6.235 7.234 1.00 97.19 122 LEU A N 1
ATOM 870 C CA . LEU A 1 122 ? -3.344 -6.023 6.380 1.00 97.19 122 LEU A CA 1
ATOM 871 C C . LEU A 1 122 ? -4.171 -7.310 6.344 1.00 97.19 122 LEU A C 1
ATOM 873 O O . LEU A 1 122 ? -3.620 -8.385 6.134 1.00 97.19 122 LEU A O 1
ATOM 877 N N . ASP A 1 123 ? -5.487 -7.196 6.501 1.00 96.19 123 ASP A N 1
ATOM 878 C CA . ASP A 1 123 ? -6.398 -8.342 6.394 1.00 96.19 123 ASP A CA 1
ATOM 879 C C . ASP A 1 123 ? -6.579 -8.771 4.930 1.00 96.19 123 ASP A C 1
ATOM 881 O O . ASP A 1 123 ? -6.770 -9.946 4.627 1.00 96.19 123 ASP A O 1
ATOM 885 N N . PHE A 1 124 ? -6.527 -7.811 4.003 1.00 96.19 124 PHE A N 1
ATOM 886 C CA . PHE A 1 124 ? -6.570 -8.049 2.563 1.00 96.19 124 PHE A CA 1
ATOM 887 C C . PHE A 1 124 ? -6.025 -6.844 1.787 1.00 96.19 124 PHE A C 1
ATOM 889 O O . PHE A 1 124 ? -5.847 -5.748 2.322 1.00 96.19 124 PHE A O 1
ATOM 896 N N . ILE A 1 125 ? -5.781 -7.041 0.492 1.00 97.69 125 ILE A N 1
ATOM 897 C CA . ILE A 1 125 ? -5.336 -5.993 -0.430 1.00 97.69 125 ILE A CA 1
ATOM 898 C C . ILE A 1 125 ? -6.274 -5.900 -1.631 1.00 97.69 125 ILE A C 1
ATOM 900 O O . ILE A 1 125 ? -6.789 -6.906 -2.115 1.00 97.69 125 ILE A O 1
ATOM 904 N N . ASN A 1 126 ? -6.451 -4.685 -2.141 1.00 96.56 126 ASN A N 1
ATOM 905 C CA . ASN A 1 126 ? -7.212 -4.396 -3.348 1.00 96.56 126 ASN A CA 1
ATOM 906 C C . ASN A 1 126 ? -6.236 -3.968 -4.447 1.00 96.56 126 ASN A C 1
ATOM 908 O O . ASN A 1 126 ? -5.683 -2.871 -4.399 1.00 96.56 126 ASN A O 1
ATOM 912 N N . VAL A 1 127 ? -6.005 -4.816 -5.450 1.00 95.19 127 VAL A N 1
ATOM 913 C CA . VAL A 1 127 ? -5.149 -4.451 -6.589 1.00 95.19 127 VAL A CA 1
ATOM 914 C C . VAL A 1 127 ? -5.949 -3.584 -7.556 1.00 95.19 127 VAL A C 1
ATOM 916 O O . VAL A 1 127 ? -6.904 -4.060 -8.179 1.00 95.19 127 VAL A O 1
ATOM 919 N N . LEU A 1 128 ? -5.540 -2.324 -7.714 1.00 93.38 128 LEU A N 1
ATOM 920 C CA . LEU A 1 128 ? -6.123 -1.350 -8.636 1.00 93.38 128 LEU A CA 1
ATOM 921 C C . LEU A 1 128 ? -5.842 -1.768 -10.081 1.00 93.38 128 LEU A C 1
ATOM 923 O O . LEU A 1 128 ? -4.925 -1.278 -10.736 1.00 93.38 128 LEU A O 1
ATOM 927 N N . SER A 1 129 ? -6.645 -2.705 -10.573 1.00 90.06 129 SER A N 1
ATOM 928 C CA . SER A 1 129 ? -6.509 -3.348 -11.880 1.00 90.06 129 SER A CA 1
ATOM 929 C C . SER A 1 129 ? -7.076 -2.481 -13.011 1.00 90.06 129 SER A C 1
ATOM 931 O O . SER A 1 129 ? -7.782 -2.949 -13.894 1.00 90.06 129 SER A O 1
ATOM 933 N N . TYR A 1 130 ? -6.811 -1.183 -12.954 1.00 87.69 130 TYR A N 1
ATOM 934 C CA . TYR A 1 130 ? -7.225 -0.183 -13.930 1.00 87.69 130 TYR A CA 1
ATOM 935 C C . TYR A 1 130 ? -6.135 0.888 -14.034 1.00 87.69 130 TYR A C 1
ATOM 937 O O . TYR A 1 130 ? -5.215 0.935 -13.217 1.00 87.69 130 TYR A O 1
ATOM 945 N N . ASN A 1 131 ? -6.200 1.734 -15.067 1.00 85.31 131 ASN A N 1
ATOM 946 C CA . ASN A 1 131 ? -5.192 2.771 -15.341 1.00 85.31 131 ASN A CA 1
ATOM 947 C C . ASN A 1 131 ? -3.735 2.247 -15.390 1.00 85.31 131 ASN A C 1
ATOM 949 O O . ASN A 1 131 ? -2.797 3.012 -15.189 1.00 85.31 131 ASN A O 1
ATOM 953 N N . GLY A 1 132 ? -3.530 0.951 -15.661 1.00 80.75 132 GLY A N 1
ATOM 954 C CA . GLY A 1 132 ? -2.207 0.320 -15.775 1.00 80.75 132 GLY A CA 1
ATOM 955 C C . GLY A 1 132 ? -1.541 0.486 -17.144 1.00 80.75 132 GLY A C 1
ATOM 956 O O . GLY A 1 132 ? -0.444 -0.019 -17.353 1.00 80.75 132 GLY A O 1
ATOM 957 N N . GLY A 1 133 ? -2.197 1.184 -18.075 1.00 82.69 133 GLY A N 1
ATOM 958 C CA . GLY A 1 133 ? -1.751 1.309 -19.460 1.00 82.69 133 GLY A CA 1
ATOM 959 C C . GLY A 1 133 ? -2.151 0.116 -20.341 1.00 82.69 133 GLY A C 1
ATOM 960 O O . GLY A 1 133 ? -2.749 -0.846 -19.856 1.00 82.69 133 GLY A O 1
ATOM 961 N N . PRO A 1 134 ? -1.859 0.192 -21.652 1.00 83.19 134 PRO A N 1
ATOM 962 C CA . PRO A 1 134 ? -2.260 -0.822 -22.631 1.00 83.19 134 PRO A CA 1
ATOM 963 C C . PRO A 1 134 ? -1.592 -2.185 -22.408 1.00 83.19 134 PRO A C 1
ATOM 965 O O . PRO A 1 134 ? -2.182 -3.209 -22.738 1.00 83.19 134 PRO A O 1
ATOM 968 N N . ASP A 1 135 ? -0.406 -2.203 -21.799 1.00 81.44 135 ASP A N 1
ATOM 969 C CA . ASP A 1 135 ? 0.377 -3.422 -21.570 1.00 81.44 135 ASP A CA 1
ATOM 970 C C . ASP A 1 135 ? 0.103 -4.059 -20.196 1.00 81.44 135 ASP A C 1
ATOM 972 O O . ASP A 1 135 ? 0.822 -4.962 -19.757 1.00 81.44 135 ASP A O 1
ATOM 976 N N . PHE A 1 136 ? -0.926 -3.590 -19.478 1.00 87.12 136 PHE A N 1
ATOM 977 C CA . PHE A 1 136 ? -1.245 -4.111 -18.155 1.00 87.12 136 PHE A CA 1
ATOM 978 C C . PHE A 1 136 ? -1.719 -5.569 -18.215 1.00 87.12 136 PHE A C 1
ATOM 980 O O . PHE A 1 136 ? -2.756 -5.889 -18.798 1.00 87.12 136 PHE A O 1
ATOM 987 N N . ASN A 1 137 ? -0.982 -6.456 -17.544 1.00 89.06 137 ASN A N 1
ATOM 988 C CA . ASN A 1 137 ? -1.303 -7.874 -17.444 1.00 89.06 137 ASN A CA 1
ATOM 989 C C . ASN A 1 137 ? -1.847 -8.214 -16.046 1.00 89.06 137 ASN A C 1
ATOM 991 O O . ASN A 1 137 ? -1.092 -8.330 -15.080 1.00 89.06 137 ASN A O 1
ATOM 995 N N . TYR A 1 138 ? -3.162 -8.432 -15.964 1.00 90.12 138 TYR A N 1
ATOM 996 C CA . TYR A 1 138 ? -3.883 -8.778 -14.732 1.00 90.12 138 TYR A CA 1
ATOM 997 C C . TYR A 1 138 ? -3.348 -10.041 -14.052 1.00 90.12 138 TYR A C 1
ATOM 999 O O . TYR A 1 138 ? -3.197 -10.079 -12.832 1.00 90.12 138 TYR A O 1
ATOM 1007 N N . THR A 1 139 ? -3.039 -11.079 -14.834 1.00 91.94 139 THR A N 1
ATOM 1008 C CA . THR A 1 139 ? -2.502 -12.334 -14.301 1.00 91.94 139 THR A CA 1
ATOM 1009 C C . THR A 1 139 ? -1.125 -12.106 -13.695 1.00 91.94 139 THR A C 1
ATOM 1011 O O . THR A 1 139 ? -0.853 -12.584 -12.598 1.00 91.94 139 THR A O 1
ATOM 1014 N N . ALA A 1 140 ? -0.272 -11.339 -14.369 1.00 91.81 140 ALA A N 1
ATOM 1015 C CA . ALA A 1 140 ? 1.061 -11.031 -13.873 1.00 91.81 140 ALA A CA 1
ATOM 1016 C C . ALA A 1 140 ? 1.017 -10.135 -12.621 1.00 91.81 140 ALA A C 1
ATOM 1018 O O . ALA A 1 140 ? 1.762 -10.377 -11.675 1.00 91.81 140 ALA A O 1
ATOM 1019 N N . ALA A 1 141 ? 0.103 -9.160 -12.567 1.00 92.38 141 ALA A N 1
ATOM 1020 C CA . ALA A 1 141 ? -0.152 -8.364 -11.365 1.00 92.38 141 ALA A CA 1
ATOM 1021 C C . ALA A 1 141 ? -0.587 -9.239 -10.183 1.00 92.38 141 ALA A C 1
ATOM 1023 O O . ALA A 1 141 ? 0.009 -9.146 -9.114 1.00 92.38 141 ALA A O 1
ATOM 1024 N N . TYR A 1 142 ? -1.559 -10.135 -10.382 1.00 93.69 142 TYR A N 1
ATOM 1025 C CA . TYR A 1 142 ? -1.991 -11.078 -9.348 1.00 93.69 142 TYR A CA 1
ATOM 1026 C C . TYR A 1 142 ? -0.828 -11.923 -8.811 1.00 93.69 142 TYR A C 1
ATOM 1028 O O . TYR A 1 142 ? -0.639 -11.990 -7.599 1.00 93.69 142 TYR A O 1
ATOM 1036 N N . GLN A 1 143 ? -0.027 -12.535 -9.693 1.00 94.56 143 GLN A N 1
ATOM 1037 C CA . GLN A 1 143 ? 1.105 -13.369 -9.268 1.00 94.56 143 GLN A CA 1
ATOM 1038 C C . GLN A 1 143 ? 2.154 -12.557 -8.501 1.00 94.56 143 GLN A C 1
ATOM 1040 O O . GLN A 1 143 ? 2.636 -12.999 -7.458 1.00 94.56 143 GLN A O 1
ATOM 1045 N N . ALA A 1 144 ? 2.452 -11.342 -8.968 1.00 94.81 144 ALA A N 1
ATOM 1046 C CA . ALA A 1 144 ? 3.383 -10.447 -8.299 1.00 94.81 144 ALA A CA 1
ATOM 1047 C C . ALA A 1 144 ? 2.905 -10.071 -6.893 1.00 94.81 144 ALA A C 1
ATOM 1049 O O . ALA A 1 144 ? 3.628 -10.284 -5.920 1.00 94.81 144 ALA A O 1
ATOM 1050 N N . TYR A 1 145 ? 1.665 -9.600 -6.761 1.00 95.94 145 TYR A N 1
ATOM 1051 C CA . TYR A 1 145 ? 1.089 -9.260 -5.462 1.00 95.94 145 TYR A CA 1
ATOM 1052 C C . TYR A 1 145 ? 1.035 -10.456 -4.517 1.00 95.94 145 TYR A C 1
ATOM 1054 O O . TYR A 1 145 ? 1.474 -10.340 -3.375 1.00 95.94 145 TYR A O 1
ATOM 1062 N N . LYS A 1 146 ? 0.587 -11.616 -5.004 1.00 94.56 146 LYS A N 1
ATOM 1063 C CA . LYS A 1 146 ? 0.568 -12.858 -4.227 1.00 94.56 146 LYS A CA 1
ATOM 1064 C C . LYS A 1 146 ? 1.954 -13.248 -3.713 1.00 94.56 146 LYS A C 1
ATOM 1066 O O . LYS A 1 146 ? 2.063 -13.756 -2.611 1.00 94.56 146 LYS A O 1
ATOM 1071 N N . SER A 1 147 ? 3.012 -13.020 -4.490 1.00 94.44 147 SER A N 1
ATOM 1072 C CA . SER A 1 147 ? 4.368 -13.410 -4.083 1.00 94.44 147 SER A CA 1
ATOM 1073 C C . SER A 1 147 ? 4.983 -12.537 -2.982 1.00 94.44 147 SER A C 1
ATOM 1075 O O . SER A 1 147 ? 5.926 -12.973 -2.324 1.00 94.44 147 SER A O 1
ATOM 1077 N N . PHE A 1 148 ? 4.483 -11.311 -2.792 1.00 94.12 148 PHE A N 1
ATOM 1078 C CA . PHE A 1 148 ? 4.997 -10.374 -1.786 1.00 94.12 148 PHE A CA 1
ATOM 1079 C C . PHE A 1 148 ? 4.054 -10.173 -0.603 1.00 94.12 148 PHE A C 1
ATOM 1081 O O . PHE A 1 148 ? 4.519 -9.807 0.475 1.00 94.12 148 PHE A O 1
ATOM 1088 N N . PHE A 1 149 ? 2.753 -10.383 -0.794 1.00 94.12 149 PHE A N 1
ATOM 1089 C CA . PHE A 1 149 ? 1.794 -10.411 0.299 1.00 94.12 149 PHE A CA 1
ATOM 1090 C C . PHE A 1 149 ? 1.962 -11.728 1.071 1.00 94.12 149 PHE A C 1
ATOM 1092 O O . PHE A 1 149 ? 1.978 -12.784 0.439 1.00 94.12 149 PHE A O 1
ATOM 1099 N N . PRO A 1 150 ? 2.134 -11.699 2.403 1.00 86.44 150 PRO A N 1
ATOM 1100 C CA . PRO A 1 150 ? 2.317 -12.923 3.172 1.00 86.44 150 PRO A CA 1
ATOM 1101 C C . PRO A 1 150 ? 1.095 -13.838 3.040 1.00 86.44 150 PRO A C 1
ATOM 1103 O O . PRO A 1 150 ? -0.040 -13.362 3.007 1.00 86.44 150 PRO A O 1
ATOM 1106 N N . ASP A 1 151 ? 1.325 -15.152 2.986 1.00 69.88 151 ASP A N 1
ATOM 1107 C CA . ASP A 1 151 ? 0.247 -16.139 3.019 1.00 69.88 151 ASP A CA 1
ATOM 1108 C C . ASP A 1 151 ? -0.522 -15.990 4.342 1.00 69.88 151 ASP A C 1
ATOM 1110 O O . ASP A 1 151 ? -0.022 -16.308 5.422 1.00 69.88 151 ASP A O 1
ATOM 1114 N N . GLY A 1 152 ? -1.735 -15.445 4.259 1.00 55.44 152 GLY A N 1
ATOM 1115 C CA . GLY A 1 152 ? -2.612 -15.246 5.405 1.00 55.44 152 GLY A CA 1
ATOM 1116 C C . GLY A 1 152 ? -3.218 -16.564 5.874 1.00 55.44 152 GLY A C 1
ATOM 1117 O O . GLY A 1 152 ? -4.342 -16.889 5.505 1.00 55.44 152 GLY A O 1
ATOM 1118 N N . LEU A 1 153 ? -2.506 -17.306 6.719 1.00 43.47 153 LEU A N 1
ATOM 1119 C CA . LEU A 1 153 ? -3.154 -18.112 7.752 1.00 43.47 153 LEU A CA 1
ATOM 1120 C C . LEU A 1 153 ? -3.278 -17.229 8.994 1.00 43.47 153 LEU A C 1
ATOM 1122 O O . LEU A 1 153 ? -2.430 -17.232 9.883 1.00 43.47 153 LEU A O 1
ATOM 1126 N N . HIS A 1 154 ? -4.349 -16.439 9.036 1.00 46.44 154 HIS A N 1
ATOM 1127 C CA . HIS A 1 154 ? -4.945 -16.098 10.319 1.00 46.44 154 HIS A CA 1
ATOM 1128 C C . HIS A 1 154 ? -5.678 -17.360 10.770 1.00 46.44 154 HIS A C 1
ATOM 1130 O O . HIS A 1 154 ? -6.852 -17.542 10.450 1.00 46.44 154 HIS A O 1
ATOM 1136 N N . ASP A 1 155 ? -4.947 -18.276 11.407 1.00 37.06 155 ASP A N 1
ATOM 1137 C CA . ASP A 1 155 ? -5.559 -19.404 12.099 1.00 37.06 155 ASP A CA 1
ATOM 1138 C C . ASP A 1 155 ? -6.558 -18.829 13.113 1.00 37.06 155 ASP A C 1
ATOM 1140 O O . ASP A 1 155 ? -6.182 -18.110 14.046 1.00 37.06 155 ASP A O 1
ATOM 1144 N N . ALA A 1 156 ? -7.837 -19.079 12.837 1.00 38.88 156 ALA A N 1
ATOM 1145 C CA . ALA A 1 156 ? -8.948 -18.871 13.753 1.00 38.88 156 ALA A CA 1
ATOM 1146 C C . ALA A 1 156 ? -8.949 -19.948 14.845 1.00 38.88 156 ALA A C 1
ATOM 1148 O O . ALA A 1 156 ? -8.597 -21.110 14.530 1.00 38.88 156 ALA A O 1
#

Organism: Auxenochlorella protothecoides (NCBI:txid3075)

Radius of gyration: 15.51 Å; chains: 1; bounding box: 44×40×43 Å

Sequence (156 aa):
MISVGGASTPDNTVSWNSFNAAAAAAFVQDFGLDGIDIDFQPDKPACGVSPTTGLMTCAVDEQFQNIVLQYRSSLAATGCKLLSAALRSSGAWGQAPYENLGVGSPQTGLSINMLKAVGSNLDFINVLSYNGGPDFNYTAAYQAYKSFFPDGLHDA

pLDDT: mean 90.08, std 10.95, range [37.06, 98.44]

Foldseek 3Di:
DEEPDDAADPVRGDDLVPDDLLVVLVVCLVVVHQFYEYADHHPAQPWAQDPVPLDIDTVCLVSLLVVLVSNLVNNVVVPRGAYEYEAELQCLACGPPRVPQDDDDSNHVVCQSSQQPPLLSHPYYHYPQPPPPPRRDPVSSVVSSVVRHDDDPPPD